Protein AF-A0A0F9UZK5-F1 (afdb_monomer_lite)

Organism: NCBI:txid412755

Sequence (92 aa):
GWIRAVNTSSGILEPLVLAPDGGNVGIGTTNPKSTLQVVGNYIQFPVLVGIPVSPPSADCDENTEWGRVVVATEGGGV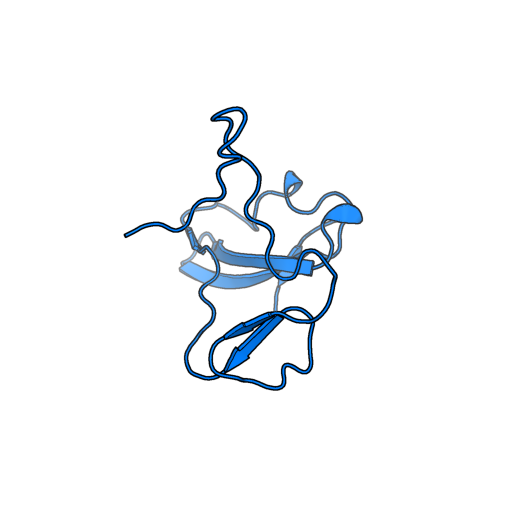TQLYVCGGQGWKTI

Radius of gyration: 17.28 Å; chains: 1; bounding box: 49×28×35 Å

Foldseek 3Di:
DDDFDADPVPRDGDPDDDCPVDDADEDPDPDDPDNYDYPDDDDDAEEAEDAQDDDDQVCQQAPVNFQDWHWYQHPPRDIFIWGHPNRDTDTD

pLDDT: mean 90.77, std 6.1, range [67.75, 97.69]

Secondary structure (DSSP, 8-state):
----EE-TTT--EE---SSTTS--EEES-SS-SSSEEE-SS-----EEEEESSSS-GGGSSSGGGTT-EEEEEETTS-EEEEEE-SSSEEE-

Structure (mmCIF, N/CA/C/O backbone):
data_AF-A0A0F9UZK5-F1
#
_entry.id   AF-A0A0F9UZK5-F1
#
loop_
_atom_site.group_PDB
_atom_site.id
_atom_site.type_symbol
_atom_site.label_atom_id
_atom_site.label_alt_id
_atom_site.label_comp_id
_atom_site.label_asym_id
_atom_site.label_entity_id
_atom_site.label_seq_id
_atom_site.pdbx_PDB_ins_code
_atom_site.Cartn_x
_atom_site.Cartn_y
_atom_site.Cartn_z
_atom_site.occupancy
_atom_site.B_iso_or_equiv
_atom_site.auth_seq_id
_atom_site.auth_comp_id
_atom_site.auth_asym_id
_atom_site.auth_atom_id
_atom_site.pdbx_PDB_model_num
ATOM 1 N N . GLY A 1 1 ? -17.532 -9.352 -5.077 1.00 89.06 1 GLY A N 1
ATOM 2 C CA . GLY A 1 1 ? -18.339 -8.122 -5.232 1.00 89.06 1 GLY A CA 1
ATOM 3 C C . GLY A 1 1 ? -17.431 -6.912 -5.148 1.00 89.06 1 GLY A C 1
ATOM 4 O O . GLY A 1 1 ? -16.260 -7.090 -4.844 1.00 89.06 1 GLY A O 1
ATOM 5 N N . TRP A 1 2 ? -17.944 -5.714 -5.418 1.00 89.06 2 TRP A N 1
ATOM 6 C CA . TRP A 1 2 ? -17.218 -4.450 -5.247 1.00 89.06 2 TRP A CA 1
ATOM 7 C C . TRP A 1 2 ? -17.903 -3.594 -4.175 1.00 89.06 2 TRP A C 1
ATOM 9 O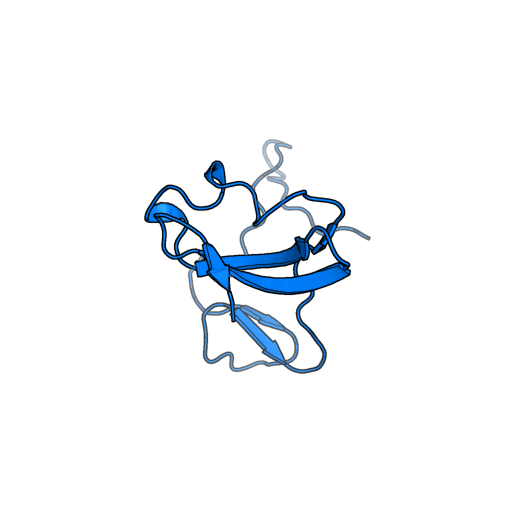 O . TRP A 1 2 ? -19.096 -3.752 -3.921 1.00 89.06 2 TRP A O 1
ATOM 19 N N . ILE A 1 3 ? -17.145 -2.692 -3.555 1.00 91.69 3 ILE A N 1
ATOM 20 C CA . ILE A 1 3 ? -17.666 -1.588 -2.740 1.00 91.69 3 ILE A CA 1
ATOM 21 C C . ILE A 1 3 ? -17.526 -0.318 -3.579 1.00 91.69 3 ILE A C 1
ATOM 23 O O . ILE A 1 3 ? -16.474 -0.091 -4.171 1.00 91.69 3 ILE A O 1
ATOM 27 N N . ARG A 1 4 ? -18.587 0.492 -3.655 1.00 92.06 4 ARG A N 1
ATOM 28 C CA . ARG A 1 4 ? -18.565 1.813 -4.300 1.00 92.06 4 ARG A CA 1
ATOM 29 C C . ARG A 1 4 ? -19.483 2.767 -3.547 1.00 92.06 4 ARG A C 1
ATOM 31 O O . ARG A 1 4 ? -20.542 2.340 -3.088 1.00 92.06 4 ARG A O 1
ATOM 38 N N . ALA A 1 5 ? -19.101 4.035 -3.456 1.00 93.75 5 ALA A N 1
ATOM 39 C CA . ALA A 1 5 ? -19.996 5.083 -2.986 1.00 93.75 5 ALA A CA 1
ATOM 40 C C . ALA A 1 5 ? -20.881 5.562 -4.150 1.00 93.75 5 ALA A C 1
ATOM 42 O O . ALA A 1 5 ? -20.410 5.733 -5.275 1.00 93.75 5 ALA A O 1
ATOM 43 N N . VAL A 1 6 ? -22.175 5.740 -3.887 1.00 91.56 6 VAL A N 1
ATOM 44 C CA . VAL A 1 6 ? -23.135 6.319 -4.835 1.00 91.56 6 VAL A CA 1
ATOM 45 C C . VAL A 1 6 ? -23.979 7.315 -4.068 1.00 91.56 6 VAL A C 1
ATOM 47 O O . VAL A 1 6 ? -24.550 6.966 -3.033 1.00 91.56 6 VAL A O 1
ATOM 50 N N . ASN A 1 7 ? -24.106 8.527 -4.593 1.00 91.19 7 ASN A N 1
ATOM 51 C CA . ASN A 1 7 ? -25.132 9.429 -4.110 1.00 91.19 7 ASN A CA 1
ATOM 52 C C . ASN A 1 7 ? -26.473 8.998 -4.717 1.00 91.19 7 ASN A C 1
ATOM 54 O O . ASN A 1 7 ? -26.727 9.187 -5.905 1.00 91.19 7 ASN A O 1
ATOM 58 N N . THR A 1 8 ? -27.343 8.388 -3.913 1.00 88.44 8 THR A N 1
ATOM 59 C CA . THR A 1 8 ? -28.616 7.833 -4.401 1.00 88.44 8 THR A CA 1
ATOM 60 C C . THR A 1 8 ? -29.608 8.899 -4.866 1.00 88.44 8 THR A C 1
ATOM 62 O O . THR A 1 8 ? -30.577 8.558 -5.536 1.00 88.44 8 THR A O 1
ATOM 65 N N . SER A 1 9 ? -29.387 10.172 -4.523 1.00 91.19 9 SER A N 1
ATOM 66 C CA . SER A 1 9 ? -30.263 11.278 -4.928 1.00 91.19 9 SER A CA 1
ATOM 67 C C . SER A 1 9 ? -29.938 11.836 -6.317 1.00 91.19 9 SER A C 1
ATOM 69 O O . SER A 1 9 ? -30.834 12.296 -7.017 1.00 91.19 9 SER A O 1
ATOM 71 N N . SER A 1 10 ? -28.677 11.755 -6.741 1.00 89.31 10 SER A N 1
ATOM 72 C CA . SER A 1 10 ? -28.193 12.281 -8.024 1.00 89.31 10 SER A CA 1
ATOM 73 C C . SER A 1 10 ? -27.686 11.197 -8.980 1.00 89.31 10 SER A C 1
ATOM 75 O O . SER A 1 10 ? -27.452 11.478 -10.151 1.00 89.31 10 SER A O 1
ATOM 77 N N . GLY A 1 11 ? -27.507 9.958 -8.510 1.00 87.44 11 GLY A N 1
ATOM 78 C CA . GLY A 1 11 ? -26.996 8.836 -9.305 1.00 87.44 11 GLY A CA 1
ATOM 79 C C . GLY A 1 11 ? -25.523 8.967 -9.706 1.00 87.44 11 GLY A C 1
ATOM 80 O O . GLY A 1 11 ? -25.012 8.117 -10.435 1.00 87.44 11 GLY A O 1
ATOM 81 N N . ILE A 1 12 ? -24.838 10.011 -9.234 1.00 91.31 12 ILE A N 1
ATOM 82 C CA . ILE A 1 12 ? -23.418 10.247 -9.494 1.00 91.31 12 ILE A CA 1
ATOM 83 C C . ILE A 1 12 ? -22.550 9.386 -8.575 1.00 91.31 12 ILE A C 1
ATOM 85 O O . ILE A 1 12 ? -22.903 9.087 -7.427 1.00 91.31 12 ILE A O 1
ATOM 89 N N . LEU A 1 13 ? -21.410 8.962 -9.118 1.00 91.44 13 LEU A N 1
ATOM 90 C CA . LEU A 1 13 ? -20.373 8.283 -8.357 1.00 91.44 13 LEU A CA 1
ATOM 91 C C . LEU A 1 13 ? -19.642 9.308 -7.499 1.00 91.44 13 LEU A C 1
ATOM 93 O O . LEU A 1 13 ? -19.262 10.368 -7.989 1.00 91.44 13 LEU A O 1
ATOM 97 N N . GLU A 1 14 ? -19.422 8.950 -6.243 1.00 92.75 14 GLU A N 1
ATOM 98 C CA . GLU A 1 14 ? -18.658 9.753 -5.295 1.00 92.75 14 GLU A CA 1
ATOM 99 C C . GLU A 1 14 ? -17.362 9.015 -4.941 1.00 92.75 14 GLU A C 1
ATOM 101 O O . GLU A 1 14 ? -17.309 7.777 -5.029 1.00 92.75 14 GLU A O 1
ATOM 106 N N . PRO A 1 15 ? -16.314 9.730 -4.506 1.00 93.88 15 PRO A N 1
ATOM 107 C CA . PRO A 1 15 ? -15.163 9.095 -3.888 1.00 93.88 15 PRO A CA 1
ATOM 108 C C . PRO A 1 15 ? -15.602 8.220 -2.708 1.00 93.88 15 PRO A C 1
ATOM 110 O O . PRO A 1 15 ? -16.421 8.619 -1.879 1.00 93.88 15 PRO A O 1
ATOM 113 N N . LEU A 1 16 ? -15.044 7.014 -2.608 1.00 93.94 16 LEU A N 1
ATOM 114 C CA . LEU A 1 16 ? -15.232 6.190 -1.420 1.00 93.94 16 LEU A CA 1
ATOM 115 C C . LEU A 1 16 ? -14.411 6.787 -0.274 1.00 93.94 16 LEU A C 1
ATOM 117 O O . LEU A 1 16 ? -13.189 6.665 -0.259 1.00 93.94 16 LEU A O 1
ATOM 121 N N . VAL A 1 17 ? -15.091 7.398 0.691 1.00 93.62 17 VAL A N 1
ATOM 122 C CA . VAL A 1 17 ? -14.476 7.913 1.918 1.00 93.62 17 VAL A CA 1
ATOM 123 C C . VAL A 1 17 ? -14.816 6.975 3.072 1.00 93.62 17 VAL A C 1
ATOM 125 O O . VAL A 1 17 ? -15.983 6.668 3.313 1.00 93.62 17 VAL A O 1
ATOM 128 N N . LEU A 1 18 ? -13.794 6.509 3.789 1.00 95.00 18 LEU A N 1
ATOM 129 C CA . LEU A 1 18 ? -13.948 5.749 5.028 1.00 95.00 18 LEU A CA 1
ATOM 130 C C . LEU A 1 18 ? -13.657 6.673 6.208 1.00 95.00 18 LEU A C 1
ATOM 132 O O . LEU A 1 18 ? -12.708 7.448 6.144 1.00 95.00 18 LEU A O 1
ATOM 136 N N . ALA A 1 19 ? -14.463 6.567 7.269 1.00 95.00 19 ALA A N 1
ATOM 137 C CA . ALA A 1 19 ? -14.411 7.461 8.429 1.00 95.00 19 ALA A CA 1
ATOM 138 C C . ALA A 1 19 ? -14.594 8.960 8.055 1.00 95.00 19 ALA A C 1
ATOM 140 O 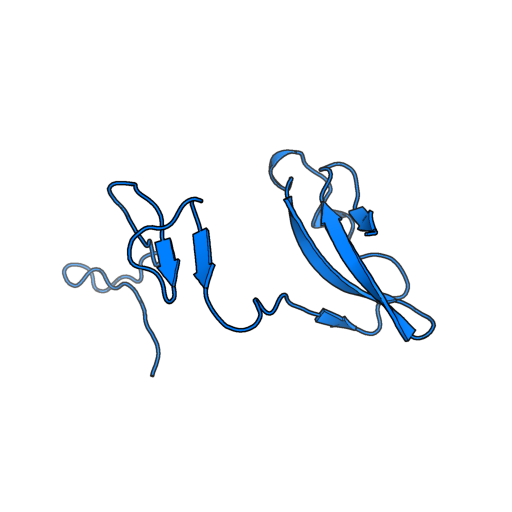O . ALA A 1 19 ? -13.727 9.779 8.360 1.00 95.00 19 ALA A O 1
ATOM 141 N N . PRO A 1 20 ? -15.707 9.338 7.379 1.00 93.38 20 PRO A N 1
ATOM 142 C CA . 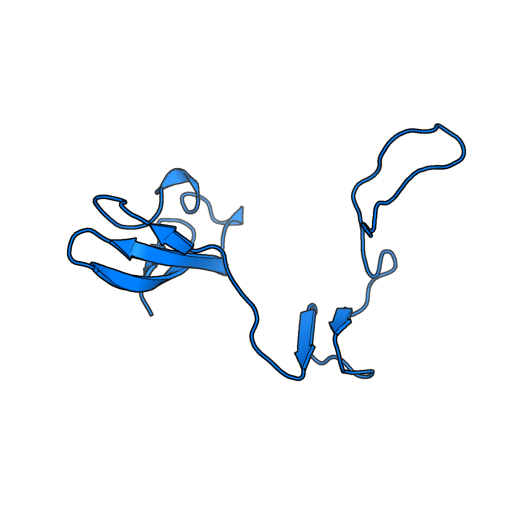PRO A 1 20 ? -15.909 10.696 6.851 1.00 93.38 20 PRO A CA 1
ATOM 143 C C . PRO A 1 20 ? -15.991 11.777 7.938 1.00 93.38 20 PRO A C 1
ATOM 145 O O . PRO A 1 20 ? -15.603 12.915 7.692 1.00 93.38 20 PRO A O 1
ATOM 148 N N . ASP A 1 21 ? -16.425 11.411 9.145 1.00 96.00 21 ASP A N 1
ATOM 149 C CA . ASP A 1 21 ? -16.488 12.303 10.310 1.00 96.00 21 ASP A CA 1
ATOM 150 C C . ASP A 1 21 ? -15.182 12.289 11.135 1.00 96.00 21 ASP A C 1
ATOM 152 O O . ASP A 1 21 ? -15.128 12.794 12.258 1.00 96.00 21 ASP A O 1
ATOM 156 N N . GLY A 1 22 ? -14.116 11.692 10.589 1.00 92.62 22 GLY A N 1
ATOM 157 C CA . GLY A 1 22 ? -12.835 11.476 11.254 1.00 92.62 22 GLY A CA 1
ATOM 158 C C . GLY A 1 22 ? -12.732 10.128 11.977 1.00 92.62 22 GLY A C 1
ATOM 159 O O . GLY A 1 22 ? -13.628 9.285 11.933 1.00 92.62 22 GLY A O 1
ATOM 160 N N . GLY A 1 23 ? -11.599 9.917 12.651 1.00 96.06 23 GLY A N 1
ATOM 161 C CA . GLY A 1 23 ? -11.236 8.641 13.274 1.00 96.06 23 GLY A CA 1
ATOM 162 C C . GLY A 1 23 ? -10.326 7.775 12.396 1.00 96.06 23 GLY A C 1
ATOM 163 O O . GLY A 1 23 ? -9.905 8.171 11.313 1.00 96.06 23 GLY A O 1
ATOM 164 N N . ASN A 1 24 ? -9.991 6.589 12.902 1.00 97.69 24 ASN A N 1
ATOM 165 C CA . ASN A 1 24 ? -9.038 5.671 12.280 1.00 97.69 24 ASN A CA 1
ATOM 166 C C . ASN A 1 24 ? -9.763 4.486 11.629 1.00 97.69 24 ASN A C 1
ATOM 168 O O . ASN A 1 24 ? -10.735 3.963 12.177 1.00 97.69 24 ASN A O 1
ATOM 172 N N . VAL A 1 25 ? -9.236 3.995 10.509 1.00 96.88 25 VAL A N 1
ATOM 173 C CA . VAL A 1 25 ? -9.726 2.787 9.838 1.00 96.88 25 VAL A CA 1
ATOM 174 C C . VAL A 1 25 ? -8.920 1.579 10.314 1.00 96.88 25 VAL A C 1
ATOM 176 O O . VAL A 1 25 ? -7.721 1.459 10.054 1.00 96.88 25 VAL A O 1
ATOM 179 N N . GLY A 1 26 ? -9.591 0.670 11.020 1.00 95.94 26 GLY A N 1
ATOM 180 C CA . GLY A 1 26 ? -9.042 -0.617 11.439 1.00 95.94 26 GLY A CA 1
ATOM 181 C C . GLY A 1 26 ? -9.528 -1.757 10.545 1.00 95.94 26 GLY A C 1
ATOM 182 O O . GLY A 1 26 ? -10.731 -1.925 10.361 1.00 95.94 26 GLY A O 1
ATOM 183 N N . ILE A 1 27 ? -8.613 -2.582 10.035 1.00 96.06 27 ILE A N 1
ATOM 184 C CA . ILE A 1 27 ? -8.932 -3.872 9.404 1.00 96.06 27 ILE A CA 1
ATOM 185 C C . ILE A 1 27 ? -8.421 -4.975 10.331 1.00 96.06 27 ILE A C 1
ATOM 187 O O . ILE A 1 27 ? -7.231 -5.028 10.635 1.00 96.06 27 ILE A O 1
ATOM 191 N N . GLY A 1 28 ? -9.321 -5.831 10.822 1.00 95.69 28 GLY A N 1
ATOM 192 C CA . GLY A 1 28 ? -8.978 -6.887 11.787 1.00 95.69 28 GLY A CA 1
ATOM 193 C C . GLY A 1 28 ? -8.718 -6.394 13.220 1.00 95.69 28 GLY A C 1
ATOM 194 O O . GLY A 1 28 ? -8.241 -7.158 14.051 1.00 95.69 28 GLY A O 1
ATOM 195 N N . THR A 1 29 ? -9.030 -5.131 13.531 1.00 96.12 29 THR A N 1
ATOM 196 C CA . THR A 1 29 ? -8.920 -4.545 14.877 1.00 96.12 29 THR A CA 1
ATOM 197 C C . THR A 1 29 ? -10.077 -3.588 15.145 1.00 96.12 29 THR A C 1
ATOM 199 O O . THR A 1 29 ? -10.530 -2.895 14.238 1.00 96.12 29 THR A O 1
ATOM 202 N N . THR A 1 30 ? -10.543 -3.529 16.392 1.00 96.19 30 THR A N 1
ATOM 203 C CA . THR A 1 30 ? -11.593 -2.598 16.844 1.00 96.19 30 THR A CA 1
ATOM 204 C C . THR A 1 30 ? -11.037 -1.346 17.521 1.00 96.19 30 THR A C 1
ATOM 206 O O . THR A 1 30 ? -11.796 -0.424 17.801 1.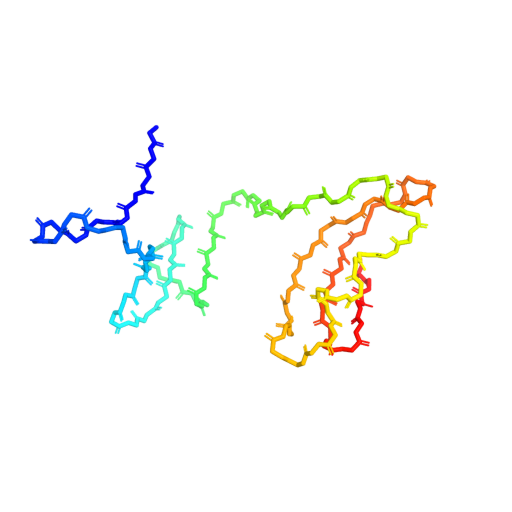00 96.19 30 THR A O 1
ATOM 209 N N . ASN A 1 31 ? -9.726 -1.290 17.791 1.00 96.75 31 ASN A N 1
ATOM 210 C CA . ASN A 1 31 ? -9.085 -0.160 18.473 1.00 96.75 31 ASN A CA 1
ATOM 211 C C . ASN A 1 31 ? -7.800 0.293 17.745 1.00 96.75 31 ASN A C 1
ATOM 213 O O . ASN A 1 31 ? -6.699 0.131 18.289 1.00 96.75 31 ASN A O 1
ATOM 217 N N . PRO A 1 32 ? -7.918 0.801 16.503 1.00 97.50 32 PRO A N 1
ATOM 218 C CA . PRO A 1 32 ? -6.780 1.204 15.677 1.00 97.50 32 PRO A CA 1
ATOM 219 C C . PRO A 1 32 ? -5.953 2.346 16.299 1.00 97.50 32 PRO A C 1
ATOM 221 O O . PRO A 1 32 ? -6.501 3.339 16.779 1.00 97.50 32 PRO A O 1
ATOM 224 N N . LYS A 1 33 ? -4.620 2.222 16.264 1.00 97.31 33 LYS A N 1
ATOM 225 C CA . LYS A 1 33 ? -3.648 3.165 16.862 1.00 97.31 33 LYS A CA 1
ATOM 226 C C . LYS A 1 33 ? -3.040 4.166 15.878 1.00 97.31 33 LYS A C 1
ATOM 228 O O . LYS A 1 33 ? -2.378 5.105 16.304 1.00 97.31 33 LYS A O 1
ATOM 233 N N . SER A 1 34 ? -3.289 3.980 14.590 1.00 96.81 34 SER A N 1
ATOM 234 C CA . SER A 1 34 ? -2.886 4.855 13.488 1.00 96.81 34 SER A CA 1
ATOM 235 C C . SER A 1 34 ? -4.074 5.072 12.556 1.00 96.81 34 SER A C 1
ATOM 237 O O . SER A 1 34 ? -5.009 4.269 12.568 1.00 96.81 34 SER A O 1
ATOM 239 N N . THR A 1 35 ? -4.026 6.121 11.728 1.00 95.88 35 THR A N 1
ATOM 240 C CA . THR A 1 35 ? -5.094 6.474 10.770 1.00 95.88 35 THR A CA 1
ATOM 241 C C . THR A 1 35 ? -5.551 5.286 9.930 1.00 95.88 35 THR A C 1
ATOM 243 O O . THR A 1 35 ? -6.746 5.095 9.720 1.00 95.88 35 THR A O 1
ATOM 246 N N . LEU A 1 36 ? -4.604 4.446 9.516 1.00 95.69 36 LEU A N 1
ATOM 247 C CA . LEU A 1 36 ? -4.860 3.122 8.970 1.00 95.69 36 LEU A CA 1
ATOM 248 C C . LEU A 1 36 ? -4.085 2.096 9.799 1.00 95.69 36 LEU A C 1
ATOM 250 O O . LEU A 1 36 ? -2.867 2.220 9.946 1.00 95.69 36 LEU A O 1
ATOM 254 N N . GLN A 1 37 ? -4.774 1.081 10.321 1.00 95.88 37 GLN A N 1
ATOM 255 C CA . GLN A 1 37 ? -4.144 -0.087 10.937 1.00 95.88 37 GLN A CA 1
ATOM 256 C C . GLN A 1 37 ? -4.753 -1.368 10.372 1.00 95.88 37 GLN A C 1
ATOM 258 O O . GLN A 1 37 ? -5.953 -1.608 10.495 1.00 95.88 37 GLN A O 1
ATOM 263 N N . VAL A 1 38 ? -3.906 -2.227 9.813 1.00 95.56 38 VAL A N 1
ATOM 264 C CA . VAL A 1 38 ? -4.278 -3.570 9.362 1.00 95.56 38 VAL A CA 1
ATOM 265 C C . VAL A 1 38 ? -3.613 -4.573 10.297 1.00 95.56 38 VAL A C 1
ATOM 267 O O . VAL A 1 38 ? -2.392 -4.582 10.423 1.00 95.56 38 VAL A O 1
ATOM 270 N N . VAL A 1 39 ? -4.409 -5.383 10.993 1.00 95.75 39 VAL A N 1
ATOM 271 C CA . VAL A 1 39 ? -3.927 -6.481 11.842 1.00 95.75 39 VAL A CA 1
ATOM 272 C C . VAL A 1 39 ? -4.150 -7.802 11.114 1.00 95.75 39 VAL A C 1
ATOM 274 O O . VAL A 1 39 ? -5.223 -8.035 10.559 1.00 95.75 39 VAL A O 1
ATOM 277 N N . GLY A 1 40 ? -3.145 -8.678 11.133 1.00 90.88 40 GLY A N 1
ATOM 278 C CA . GLY A 1 40 ? -3.189 -9.987 10.483 1.00 90.88 40 GLY A CA 1
ATOM 279 C C . GLY A 1 40 ? -2.061 -10.155 9.467 1.00 90.88 40 GLY A C 1
ATOM 280 O O . GLY A 1 40 ? -0.897 -10.063 9.840 1.00 90.88 40 GLY A O 1
ATOM 281 N N . ASN A 1 41 ? -2.427 -10.447 8.213 1.00 84.62 41 ASN A N 1
ATOM 282 C CA . ASN A 1 41 ? -1.511 -10.751 7.106 1.00 84.62 41 ASN A CA 1
ATOM 283 C C . ASN A 1 41 ? -0.745 -9.497 6.607 1.00 84.62 41 ASN A C 1
ATOM 285 O O . ASN A 1 41 ? -0.453 -8.568 7.351 1.00 84.62 41 ASN A O 1
ATOM 289 N N . TYR A 1 42 ? -0.394 -9.474 5.326 1.00 89.62 42 TYR A N 1
ATOM 290 C CA . TYR A 1 42 ? 0.422 -8.456 4.666 1.00 89.62 42 TYR A CA 1
ATOM 291 C C . TYR A 1 42 ? -0.427 -7.332 4.045 1.00 89.62 42 TYR A C 1
ATOM 293 O O . TYR A 1 42 ? -1.530 -7.573 3.553 1.00 89.62 42 TYR A O 1
ATOM 301 N N . ILE A 1 43 ? 0.124 -6.111 4.013 1.00 91.31 43 ILE A N 1
ATOM 302 C CA . ILE A 1 43 ? -0.336 -5.033 3.124 1.00 91.31 43 ILE A CA 1
ATOM 303 C C . ILE A 1 43 ? 0.416 -5.194 1.804 1.00 91.31 43 ILE A C 1
ATOM 305 O O . ILE A 1 43 ? 1.644 -5.142 1.779 1.00 91.31 43 ILE A O 1
ATOM 309 N N . GLN A 1 44 ? -0.312 -5.410 0.711 1.00 90.75 44 GLN A N 1
ATOM 310 C CA . GLN A 1 44 ? 0.289 -5.549 -0.609 1.00 90.75 44 GLN A CA 1
ATOM 311 C C . GLN A 1 44 ? 0.339 -4.191 -1.307 1.00 90.75 44 GLN A C 1
ATOM 313 O O . GLN A 1 44 ? -0.694 -3.636 -1.680 1.00 90.75 44 GLN A O 1
ATOM 318 N N . PHE A 1 45 ? 1.550 -3.674 -1.494 1.00 90.31 45 PHE A N 1
ATOM 319 C CA . PHE A 1 45 ? 1.795 -2.517 -2.348 1.00 90.31 45 PHE A CA 1
ATOM 320 C C . PHE A 1 45 ? 1.909 -2.946 -3.819 1.00 90.31 45 PHE A C 1
ATOM 322 O O . PHE A 1 45 ? 2.254 -4.101 -4.096 1.00 90.31 45 PHE A O 1
ATOM 329 N N . PRO A 1 46 ? 1.633 -2.043 -4.776 1.00 84.94 46 PRO A N 1
ATOM 330 C CA . PRO A 1 46 ? 1.928 -2.286 -6.183 1.00 84.94 46 PRO A CA 1
ATOM 331 C C . PRO A 1 46 ? 3.408 -2.631 -6.393 1.00 84.94 46 PRO A C 1
ATOM 333 O O . PRO A 1 46 ? 4.278 -2.046 -5.740 1.00 84.94 46 PRO A O 1
ATOM 336 N N . VAL A 1 47 ? 3.674 -3.560 -7.320 1.00 88.88 47 VAL A N 1
ATOM 337 C CA . VAL A 1 47 ? 5.031 -3.920 -7.749 1.00 88.88 47 VAL A CA 1
ATOM 338 C C . VAL A 1 47 ? 5.260 -3.415 -9.170 1.00 88.88 47 VAL A C 1
ATOM 340 O O . VAL A 1 47 ? 4.606 -3.885 -10.102 1.00 88.88 47 VAL A O 1
ATOM 343 N N . LEU A 1 48 ? 6.186 -2.472 -9.345 1.00 88.00 48 LEU A N 1
ATOM 344 C CA . LEU A 1 48 ? 6.637 -2.034 -10.668 1.00 88.00 48 LEU A CA 1
ATOM 345 C C . LEU A 1 48 ? 7.716 -2.997 -11.171 1.00 88.00 48 LEU A C 1
ATOM 347 O O . LEU A 1 48 ? 8.706 -3.220 -10.482 1.00 88.00 48 LEU A O 1
ATOM 351 N N . VAL A 1 49 ? 7.541 -3.573 -12.361 1.00 87.25 49 VAL A N 1
ATOM 352 C CA . VAL A 1 49 ? 8.464 -4.574 -12.926 1.00 87.25 49 VAL A CA 1
ATOM 353 C C . VAL A 1 49 ? 9.031 -4.120 -14.264 1.00 87.25 49 VAL A C 1
ATOM 355 O O . VAL A 1 49 ? 8.339 -3.477 -15.051 1.00 87.25 49 VAL A O 1
ATOM 358 N N . GLY A 1 50 ? 10.283 -4.491 -14.541 1.00 79.00 50 GLY A N 1
ATOM 359 C CA . GLY A 1 50 ? 10.917 -4.237 -15.840 1.00 79.00 50 GLY A CA 1
ATOM 360 C C . GLY A 1 50 ? 11.266 -2.769 -16.088 1.00 79.00 50 GLY A C 1
ATOM 361 O O . GLY A 1 50 ? 11.419 -2.370 -17.242 1.00 79.00 50 GLY A O 1
ATOM 362 N N . ILE A 1 51 ? 11.388 -1.969 -15.027 1.00 80.00 51 ILE A N 1
ATOM 363 C CA . ILE A 1 51 ? 11.819 -0.576 -15.131 1.00 80.00 51 ILE A CA 1
ATOM 364 C C . ILE A 1 51 ? 13.358 -0.497 -15.131 1.00 80.00 51 ILE A C 1
ATOM 366 O O . ILE A 1 51 ? 14.011 -1.211 -14.366 1.00 80.00 51 ILE A O 1
ATOM 370 N N . PRO A 1 52 ? 13.967 0.325 -16.009 1.00 67.75 52 PRO A N 1
ATOM 371 C CA . PRO A 1 52 ? 15.421 0.365 -16.173 1.00 67.75 52 PRO A CA 1
ATOM 372 C C . PRO A 1 52 ? 16.162 0.969 -14.967 1.00 67.75 52 PRO A C 1
ATOM 374 O O . PRO A 1 52 ? 17.355 0.720 -14.826 1.00 67.75 52 PRO A O 1
ATOM 377 N N . VAL A 1 53 ? 15.471 1.735 -14.113 1.00 69.12 53 VAL A N 1
ATOM 378 C CA . VAL A 1 53 ? 15.961 2.363 -12.868 1.00 69.12 53 VAL A CA 1
ATOM 379 C C . VAL A 1 53 ? 14.789 2.500 -11.876 1.00 69.12 53 VAL A C 1
ATOM 381 O O . VAL A 1 53 ? 13.665 2.172 -12.254 1.00 69.12 53 VAL A O 1
ATOM 384 N N . SER A 1 54 ? 15.051 3.014 -10.664 1.00 77.12 54 SER A N 1
ATOM 385 C CA . SER A 1 54 ? 14.115 3.599 -9.674 1.00 77.12 54 SER A CA 1
ATOM 386 C C . SER A 1 54 ? 12.730 4.013 -10.223 1.00 77.12 54 SER A C 1
ATOM 388 O O . SER A 1 54 ? 12.657 4.524 -11.344 1.00 77.12 54 SER A O 1
ATOM 390 N N . PRO A 1 55 ? 11.639 3.906 -9.425 1.00 88.81 55 PRO A N 1
ATOM 391 C CA . PRO A 1 55 ? 10.291 4.324 -9.828 1.00 88.81 55 PRO A CA 1
ATOM 392 C C . PRO A 1 55 ? 10.243 5.728 -10.461 1.00 88.81 55 PRO A C 1
ATOM 394 O O . PRO A 1 55 ? 11.118 6.549 -10.152 1.00 88.81 55 PRO A O 1
ATOM 397 N N . PRO A 1 56 ? 9.237 6.025 -11.318 1.00 90.50 56 PRO A N 1
ATOM 398 C CA . PRO A 1 56 ? 9.128 7.304 -12.017 1.00 90.50 56 PRO A CA 1
ATOM 399 C C . PRO A 1 56 ? 9.369 8.492 -11.083 1.00 90.50 56 PRO A C 1
ATOM 401 O O . PRO A 1 56 ? 8.781 8.581 -10.006 1.00 90.50 56 PRO A O 1
ATOM 404 N N . SER A 1 57 ? 10.256 9.407 -11.479 1.00 91.12 57 SER A N 1
ATOM 405 C CA . SER A 1 57 ? 10.609 10.552 -10.632 1.00 91.12 57 SER A CA 1
ATOM 406 C C . SER A 1 57 ? 9.424 11.485 -10.392 1.00 91.12 57 SER A C 1
ATOM 408 O O . SER A 1 57 ? 9.356 12.076 -9.327 1.00 91.12 57 SER A O 1
ATOM 410 N N . ALA A 1 58 ? 8.486 11.560 -11.342 1.00 92.62 58 ALA A N 1
ATOM 411 C CA . ALA A 1 58 ? 7.268 12.371 -11.260 1.00 92.62 58 ALA A CA 1
ATOM 412 C C . ALA A 1 58 ? 6.240 11.871 -10.227 1.00 92.62 58 ALA A C 1
ATOM 414 O O . ALA A 1 58 ? 5.273 12.561 -9.952 1.00 92.62 58 ALA A O 1
ATOM 415 N N . ASP A 1 59 ? 6.415 10.661 -9.686 1.00 91.06 59 ASP A N 1
ATOM 416 C CA . ASP A 1 59 ? 5.580 10.156 -8.589 1.00 91.06 59 ASP A CA 1
ATOM 417 C C . ASP A 1 59 ? 6.171 10.502 -7.205 1.00 91.06 59 ASP A C 1
ATOM 419 O O . ASP A 1 59 ? 5.608 10.106 -6.175 1.00 91.06 59 ASP A O 1
ATOM 423 N N . CYS A 1 60 ? 7.343 11.151 -7.196 1.00 94.56 60 CYS A N 1
ATOM 424 C CA . CYS A 1 60 ? 8.036 11.638 -6.012 1.00 94.56 60 CYS A CA 1
ATOM 425 C C . CYS A 1 60 ? 8.872 12.901 -6.306 1.00 94.56 60 CYS A C 1
ATOM 427 O O . CYS A 1 60 ? 10.069 12.959 -5.993 1.00 94.56 60 CYS A O 1
ATOM 429 N N . ASP A 1 61 ? 8.266 13.912 -6.918 1.00 95.31 61 ASP A N 1
ATOM 430 C CA . ASP A 1 61 ? 8.906 15.190 -7.252 1.00 95.31 61 ASP A CA 1
ATOM 431 C C . ASP A 1 61 ? 8.367 16.380 -6.446 1.00 95.31 61 ASP A C 1
ATOM 433 O O . ASP A 1 61 ? 8.899 17.486 -6.568 1.00 95.31 61 ASP A O 1
ATOM 437 N N . GLU A 1 62 ? 7.388 16.156 -5.563 1.00 96.44 62 GLU A N 1
ATOM 438 C CA . GLU A 1 62 ? 6.830 17.189 -4.690 1.00 96.44 62 GLU A CA 1
ATOM 439 C C . GLU A 1 62 ? 6.648 16.744 -3.226 1.00 96.44 62 GLU A C 1
ATOM 441 O O . GLU A 1 62 ? 6.455 15.575 -2.888 1.00 96.44 62 GLU A O 1
ATOM 446 N N . ASN A 1 63 ? 6.637 17.715 -2.304 1.00 95.56 63 ASN A N 1
ATOM 447 C CA . ASN A 1 63 ? 6.414 17.452 -0.873 1.00 95.56 63 ASN A CA 1
ATOM 448 C C . ASN A 1 63 ? 5.010 16.908 -0.562 1.00 95.56 63 ASN A C 1
ATOM 450 O O . ASN A 1 63 ? 4.810 16.266 0.467 1.00 95.56 63 ASN A O 1
ATOM 454 N N . THR A 1 64 ? 4.035 17.156 -1.437 1.00 95.38 64 THR A N 1
ATOM 455 C CA . THR A 1 64 ? 2.667 16.618 -1.335 1.00 95.38 64 THR A CA 1
ATOM 456 C C . THR A 1 64 ? 2.625 15.097 -1.515 1.00 95.38 64 THR A C 1
ATOM 458 O O . THR A 1 64 ? 1.617 14.461 -1.209 1.00 95.38 64 THR A O 1
ATOM 461 N N . GLU A 1 65 ? 3.730 14.502 -1.963 1.00 95.44 65 GLU A N 1
ATOM 462 C CA . GLU A 1 65 ? 3.874 13.079 -2.257 1.00 95.44 65 GLU A CA 1
ATOM 463 C C . GLU A 1 65 ? 4.680 12.326 -1.190 1.00 95.44 65 GLU A C 1
ATOM 465 O O . GLU A 1 65 ? 4.902 11.117 -1.306 1.00 95.44 65 GLU A O 1
ATOM 470 N N . TRP A 1 66 ? 5.103 13.016 -0.124 1.00 94.62 66 TRP A N 1
ATOM 471 C CA . TRP A 1 66 ? 5.813 12.403 0.998 1.00 94.62 66 TRP A CA 1
ATOM 472 C C . TRP A 1 66 ? 5.076 11.178 1.534 1.00 94.62 66 TRP A C 1
ATOM 474 O O . TRP A 1 66 ? 3.874 11.202 1.794 1.00 94.62 66 TRP A O 1
ATOM 484 N N . GLY A 1 67 ? 5.828 10.096 1.730 1.00 92.81 67 GLY A N 1
ATOM 485 C CA . GLY A 1 67 ? 5.291 8.858 2.284 1.00 92.81 67 GLY A CA 1
ATOM 486 C C . GLY A 1 67 ? 4.537 7.976 1.289 1.00 92.81 67 GLY A C 1
ATOM 487 O O . GLY A 1 67 ? 4.041 6.931 1.706 1.00 92.81 67 GLY A O 1
ATOM 488 N N . ARG A 1 68 ? 4.481 8.312 -0.012 1.00 92.69 68 ARG A N 1
ATOM 489 C CA . ARG A 1 68 ? 4.136 7.311 -1.036 1.00 92.69 68 ARG A CA 1
ATOM 490 C C . ARG A 1 68 ? 5.116 6.143 -0.958 1.00 92.69 68 ARG A C 1
ATOM 492 O O . ARG A 1 68 ? 6.320 6.344 -0.783 1.00 92.69 68 ARG A O 1
ATOM 499 N N . VAL A 1 69 ? 4.585 4.931 -1.084 1.00 93.31 69 VAL A N 1
ATOM 500 C CA . VAL A 1 69 ? 5.350 3.686 -0.992 1.00 93.31 69 VAL A CA 1
ATOM 501 C C . VAL A 1 69 ? 5.044 2.815 -2.198 1.00 93.31 69 VAL A C 1
ATOM 503 O O . VAL A 1 69 ? 3.880 2.611 -2.542 1.00 93.31 69 VAL A O 1
ATOM 506 N N . VAL A 1 70 ? 6.088 2.273 -2.815 1.00 92.25 70 VAL A N 1
ATOM 507 C CA . VAL A 1 70 ? 5.974 1.310 -3.911 1.00 92.25 70 VAL A CA 1
ATOM 508 C C . VAL A 1 70 ? 7.065 0.257 -3.782 1.00 92.25 70 VAL A C 1
ATOM 510 O O . VAL A 1 70 ? 8.148 0.531 -3.268 1.00 92.25 70 VAL A O 1
ATOM 513 N N . VAL A 1 71 ? 6.787 -0.962 -4.233 1.00 92.19 71 VAL A N 1
ATOM 514 C CA . VAL A 1 71 ? 7.823 -1.980 -4.416 1.00 92.19 71 VAL A CA 1
ATOM 515 C C . VAL A 1 71 ? 8.216 -1.957 -5.886 1.00 92.19 71 VAL A C 1
ATOM 517 O O . VAL A 1 71 ? 7.345 -1.920 -6.752 1.00 92.19 71 VAL A O 1
ATOM 520 N N . ALA A 1 72 ? 9.504 -1.967 -6.207 1.00 91.00 72 ALA A N 1
ATOM 521 C CA . ALA A 1 72 ? 9.927 -2.045 -7.601 1.00 91.00 72 ALA A CA 1
ATOM 522 C C . ALA A 1 72 ? 11.043 -3.059 -7.802 1.00 91.00 72 ALA A C 1
ATOM 524 O O . ALA A 1 72 ? 11.921 -3.207 -6.954 1.00 91.00 72 ALA A O 1
ATOM 525 N N . THR A 1 73 ? 10.975 -3.754 -8.934 1.00 89.06 73 THR A N 1
ATOM 526 C CA . THR A 1 73 ? 12.000 -4.662 -9.433 1.00 89.06 73 THR A CA 1
ATOM 527 C C . THR A 1 73 ? 12.765 -3.965 -10.554 1.00 89.06 73 THR A C 1
ATOM 529 O O . THR A 1 73 ? 12.263 -3.842 -11.676 1.00 89.06 73 THR A O 1
ATOM 532 N N . GLU A 1 74 ? 13.971 -3.499 -10.242 1.00 83.62 74 GLU A N 1
ATOM 533 C CA . GLU A 1 74 ? 14.847 -2.787 -11.175 1.00 83.62 74 GLU A CA 1
ATOM 534 C C . GLU A 1 74 ? 15.562 -3.737 -12.153 1.00 83.62 74 GLU A C 1
ATOM 536 O O . GLU A 1 74 ? 15.580 -4.967 -11.995 1.00 83.62 74 GLU A O 1
ATOM 541 N N . GLY A 1 75 ? 16.200 -3.148 -13.171 1.00 74.44 75 GLY A N 1
ATOM 542 C CA . GLY A 1 75 ? 17.117 -3.846 -14.068 1.00 74.44 75 GLY A CA 1
ATOM 543 C C . GLY A 1 75 ? 18.166 -4.646 -13.287 1.00 74.44 75 GLY A C 1
ATOM 544 O O . GLY A 1 75 ? 18.929 -4.094 -12.503 1.00 74.44 75 GLY A O 1
ATOM 545 N N . GLY A 1 76 ? 18.189 -5.965 -13.495 1.00 73.38 76 GLY A N 1
ATOM 546 C CA . GLY A 1 76 ? 19.032 -6.895 -12.730 1.00 73.38 76 GLY A CA 1
ATOM 547 C C . GLY A 1 76 ? 18.275 -7.761 -11.716 1.00 73.38 76 GLY A C 1
ATOM 548 O O . GLY A 1 76 ? 18.889 -8.618 -11.088 1.00 73.38 76 GLY A O 1
ATOM 549 N N . GLY A 1 77 ? 16.952 -7.593 -11.584 1.00 80.69 77 GLY A N 1
ATOM 550 C CA . GLY A 1 77 ? 16.090 -8.469 -10.775 1.00 80.69 77 GLY A CA 1
ATOM 551 C C . GLY A 1 77 ? 16.045 -8.117 -9.286 1.00 80.69 77 GLY A C 1
ATOM 552 O O . GLY A 1 77 ? 15.468 -8.855 -8.487 1.00 80.69 77 GLY A O 1
ATOM 553 N N . VAL A 1 78 ? 16.638 -6.988 -8.904 1.00 79.75 78 VAL A N 1
ATOM 554 C CA . VAL A 1 78 ? 16.645 -6.500 -7.527 1.00 79.75 78 VAL A CA 1
ATOM 555 C C . VAL A 1 78 ? 15.279 -5.903 -7.213 1.00 79.75 78 VAL A C 1
ATOM 557 O O . VAL A 1 78 ? 14.841 -4.990 -7.901 1.00 79.75 78 VAL A O 1
ATOM 560 N N . THR A 1 79 ? 14.604 -6.427 -6.187 1.00 88.81 79 THR A N 1
ATOM 561 C CA . THR A 1 79 ? 13.315 -5.904 -5.710 1.00 88.81 79 THR A CA 1
ATOM 562 C C . THR A 1 79 ? 13.520 -5.135 -4.414 1.00 88.81 79 THR A C 1
ATOM 564 O O . THR A 1 79 ? 14.046 -5.699 -3.457 1.00 88.81 79 THR A O 1
ATOM 567 N N . GLN A 1 80 ? 13.106 -3.869 -4.382 1.00 90.38 80 GLN A N 1
ATOM 568 C CA . GLN A 1 80 ? 13.270 -2.985 -3.225 1.00 90.38 80 GLN A CA 1
ATOM 569 C C . GLN A 1 80 ? 11.972 -2.269 -2.870 1.00 90.38 80 GLN A C 1
ATOM 571 O O . GLN A 1 80 ? 11.081 -2.094 -3.706 1.00 90.38 80 GLN A O 1
ATOM 576 N N . LEU A 1 81 ? 11.888 -1.848 -1.609 1.00 91.50 81 LEU A N 1
ATOM 577 C CA . LEU A 1 81 ? 10.867 -0.928 -1.134 1.00 91.50 81 LEU A CA 1
ATOM 578 C C . LEU A 1 81 ? 11.359 0.507 -1.338 1.00 91.50 81 LEU A C 1
ATOM 580 O O . LEU A 1 81 ? 12.420 0.877 -0.837 1.00 91.50 81 LEU A O 1
ATOM 584 N N . TYR A 1 82 ? 10.563 1.318 -2.026 1.00 93.12 82 TYR A N 1
ATOM 585 C CA . TYR A 1 82 ? 10.832 2.734 -2.239 1.00 93.12 82 TYR A CA 1
ATOM 586 C C . TYR A 1 82 ? 9.856 3.569 -1.425 1.00 93.12 82 TYR A C 1
ATOM 588 O O . TYR A 1 82 ? 8.645 3.344 -1.470 1.00 93.12 82 TYR A O 1
ATOM 596 N N . VAL A 1 83 ? 10.387 4.557 -0.710 1.00 94.62 83 VAL A N 1
ATOM 597 C CA . VAL A 1 83 ? 9.611 5.546 0.041 1.00 94.62 83 VAL A CA 1
ATOM 598 C C . VAL A 1 83 ? 9.922 6.937 -0.486 1.00 94.62 83 VAL A C 1
ATOM 600 O O . VAL A 1 83 ? 11.087 7.313 -0.639 1.00 94.62 83 VAL A O 1
ATOM 603 N N . CYS A 1 84 ? 8.877 7.706 -0.777 1.00 95.31 84 CYS A N 1
ATOM 604 C CA . CYS A 1 84 ? 9.030 9.046 -1.312 1.00 95.31 84 CYS A CA 1
ATOM 605 C C . CYS A 1 84 ? 9.452 10.060 -0.236 1.00 95.31 84 CYS A C 1
ATOM 607 O O . CYS A 1 84 ? 8.757 10.233 0.768 1.00 95.31 84 CYS A O 1
ATOM 609 N N . GLY A 1 85 ? 10.565 10.764 -0.483 1.00 93.62 85 GLY A N 1
ATOM 610 C CA . GLY A 1 85 ? 11.043 11.903 0.314 1.00 93.62 85 GLY A CA 1
ATOM 611 C C . GLY A 1 85 ? 10.762 13.2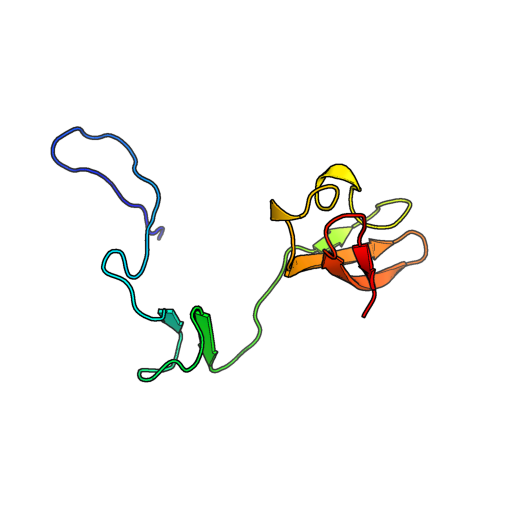73 -0.322 1.00 93.62 85 GLY A C 1
ATOM 612 O O . GLY A 1 85 ? 11.384 14.259 0.064 1.00 93.62 85 GLY A O 1
ATOM 613 N N . GLY A 1 86 ? 9.885 13.319 -1.332 1.00 87.62 86 GLY A N 1
ATOM 614 C CA . GLY A 1 86 ? 9.352 14.495 -2.045 1.00 87.62 86 GLY A CA 1
ATOM 615 C C . GLY A 1 86 ? 10.281 15.241 -2.979 1.00 87.62 86 GLY A C 1
ATOM 616 O O . GLY A 1 86 ? 9.849 16.217 -3.567 1.00 87.62 86 GLY A O 1
ATOM 617 N N . GLN A 1 87 ? 11.533 14.814 -3.111 1.00 89.25 87 GLN A N 1
ATOM 618 C CA . GLN A 1 87 ? 12.448 15.204 -4.191 1.00 89.25 87 GLN A CA 1
ATOM 619 C C . GLN A 1 87 ? 13.274 13.969 -4.584 1.00 89.25 87 GLN A C 1
ATOM 621 O O . GLN A 1 87 ? 14.505 13.989 -4.624 1.00 89.25 87 GLN A O 1
ATOM 626 N N . GLY A 1 88 ? 12.587 12.841 -4.751 1.00 92.25 88 GLY A N 1
ATOM 627 C CA . GLY A 1 88 ? 13.175 11.560 -5.106 1.00 92.25 88 GLY A CA 1
ATOM 628 C C . GLY A 1 88 ? 12.909 10.435 -4.111 1.00 92.25 88 GLY A C 1
ATOM 629 O O . GLY A 1 88 ? 12.639 10.623 -2.917 1.00 92.25 88 GLY A O 1
ATOM 630 N N . TRP A 1 89 ? 13.024 9.227 -4.649 1.00 93.38 89 TRP A N 1
ATOM 631 C CA . TRP A 1 89 ? 12.802 7.982 -3.940 1.00 93.38 89 TRP A CA 1
ATOM 632 C C . TRP A 1 89 ? 13.978 7.611 -3.035 1.00 93.38 89 TRP A C 1
ATOM 634 O O . TRP A 1 89 ? 15.146 7.828 -3.368 1.00 93.38 89 TRP A O 1
ATOM 644 N N . LYS A 1 90 ? 13.665 7.026 -1.878 1.00 93.06 90 LYS A N 1
ATOM 645 C CA . LYS A 1 90 ? 14.628 6.406 -0.965 1.00 93.06 90 LYS A CA 1
ATOM 646 C C . LYS A 1 90 ? 14.378 4.908 -0.919 1.00 93.06 90 LYS A C 1
ATOM 648 O O . LYS A 1 90 ? 13.236 4.488 -0.772 1.00 93.06 90 LYS A O 1
ATOM 653 N N . THR A 1 91 ? 15.441 4.129 -1.032 1.00 90.12 91 THR A N 1
ATOM 654 C CA . THR A 1 91 ? 15.416 2.667 -0.932 1.00 90.12 91 THR A CA 1
ATOM 655 C C . THR A 1 91 ? 15.586 2.253 0.527 1.00 90.12 91 THR A C 1
ATOM 657 O O . THR A 1 91 ? 16.401 2.858 1.232 1.00 90.12 91 THR A O 1
ATOM 660 N N . ILE A 1 92 ? 14.840 1.243 0.975 1.00 80.25 92 ILE A N 1
ATOM 661 C CA . ILE A 1 92 ? 14.925 0.663 2.328 1.00 80.25 92 ILE A CA 1
ATOM 662 C C . ILE A 1 92 ? 15.366 -0.795 2.240 1.00 80.25 92 ILE A C 1
ATOM 664 O O . ILE A 1 92 ? 14.852 -1.504 1.344 1.00 80.25 92 ILE A O 1
#